Protein AF-A0A3M6JXX4-F1 (afdb_monomer)

Mean predicted aligned error: 6.66 Å

Foldseek 3Di:
DKKKAAPPLDVPPGRDMDIDPPPDVVVVVVVVVVVCVVPVVVDDPDPVSVVVRVVRTDDPDPDPPDD

Sequence (67 aa):
MTKTISCNFTNEGCEWSAESTRNDDDELMSKIREHILSHHKEFELNSENIENIKSHIKVTKRFWWWG

pLDDT: mean 80.79, std 10.95, range [45.31, 89.88]

Structure (mmCIF, N/CA/C/O backbone):
data_AF-A0A3M6JXX4-F1
#
_entry.id   AF-A0A3M6JXX4-F1
#
loop_
_atom_site.group_PDB
_atom_site.id
_atom_site.type_symbol
_atom_site.label_atom_id
_atom_site.label_alt_id
_atom_site.label_comp_id
_atom_site.label_asym_id
_atom_site.label_entity_id
_atom_site.label_seq_id
_atom_site.pdbx_PDB_ins_code
_atom_site.Cartn_x
_atom_site.Cartn_y
_atom_site.Cartn_z
_atom_site.occupancy
_atom_site.B_iso_or_equiv
_atom_site.auth_seq_id
_atom_site.auth_comp_id
_atom_site.auth_asym_id
_atom_site.auth_atom_id
_atom_site.pdbx_PDB_model_num
ATOM 1 N N . MET A 1 1 ? 14.353 -1.455 -12.272 1.00 70.62 1 MET A N 1
ATOM 2 C CA . MET A 1 1 ? 13.729 -2.301 -11.231 1.00 70.62 1 MET A CA 1
ATOM 3 C C . MET A 1 1 ? 12.352 -1.723 -11.009 1.00 70.62 1 MET A C 1
ATOM 5 O O . MET A 1 1 ? 12.277 -0.513 -10.853 1.00 70.62 1 MET A O 1
ATOM 9 N N . THR A 1 2 ? 11.297 -2.526 -11.085 1.00 81.12 2 THR A N 1
ATOM 10 C CA . THR A 1 2 ? 9.936 -2.009 -10.892 1.00 81.12 2 THR A CA 1
ATOM 11 C C . THR A 1 2 ? 9.564 -2.221 -9.440 1.00 81.12 2 THR A C 1
ATOM 13 O O . THR A 1 2 ? 9.681 -3.338 -8.939 1.00 81.12 2 THR A O 1
ATOM 16 N N . LYS A 1 3 ? 9.169 -1.155 -8.752 1.00 87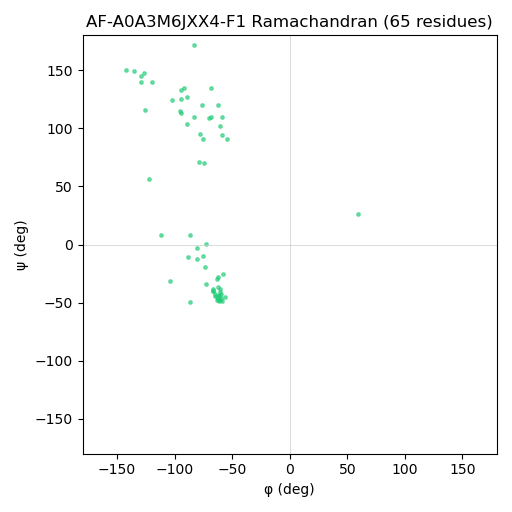.50 3 LYS A N 1
ATOM 17 C CA . LYS A 1 3 ? 8.584 -1.254 -7.418 1.00 87.50 3 LYS A CA 1
ATOM 18 C C . LYS A 1 3 ? 7.082 -1.356 -7.562 1.00 87.50 3 LYS A C 1
ATOM 20 O O . LYS A 1 3 ? 6.491 -0.619 -8.340 1.00 87.50 3 LYS A O 1
ATOM 25 N N . THR A 1 4 ? 6.483 -2.268 -6.825 1.00 88.19 4 THR A N 1
ATOM 26 C CA . THR A 1 4 ? 5.043 -2.505 -6.821 1.00 88.19 4 THR A CA 1
ATOM 27 C C . THR A 1 4 ? 4.562 -2.500 -5.385 1.00 88.19 4 THR A C 1
ATOM 29 O O . THR A 1 4 ? 5.231 -3.061 -4.517 1.00 88.19 4 THR A O 1
ATOM 32 N N . ILE A 1 5 ? 3.407 -1.907 -5.138 1.00 89.00 5 ILE A N 1
ATOM 33 C CA . ILE A 1 5 ? 2.716 -1.982 -3.861 1.00 89.00 5 ILE A CA 1
ATOM 34 C C . ILE A 1 5 ? 1.271 -2.405 -4.094 1.00 89.00 5 ILE A C 1
ATOM 36 O O . ILE A 1 5 ? 0.649 -2.031 -5.085 1.00 89.00 5 ILE A O 1
ATOM 40 N N . SER A 1 6 ? 0.741 -3.176 -3.159 1.00 87.94 6 SER A N 1
ATOM 41 C CA . SER A 1 6 ? -0.664 -3.558 -3.087 1.00 87.94 6 SER A CA 1
ATOM 42 C C . SER A 1 6 ? -1.247 -3.059 -1.770 1.00 87.94 6 SER A C 1
ATOM 44 O O . SER A 1 6 ? -0.586 -3.168 -0.732 1.00 87.94 6 SER A O 1
ATOM 46 N N . CYS A 1 7 ? -2.476 -2.553 -1.796 1.00 86.12 7 CYS A N 1
ATOM 47 C CA . CYS A 1 7 ? -3.221 -2.113 -0.624 1.00 86.12 7 CYS A CA 1
ATOM 48 C C . CYS A 1 7 ? -3.725 -3.320 0.179 1.00 86.12 7 CYS A C 1
ATOM 50 O O . CYS A 1 7 ? -4.901 -3.632 0.207 1.00 86.12 7 CYS A O 1
ATOM 52 N N . ASN A 1 8 ? -2.798 -4.029 0.817 1.00 82.75 8 ASN A N 1
ATOM 53 C CA . ASN A 1 8 ? -3.096 -5.133 1.737 1.00 82.75 8 ASN A CA 1
ATOM 54 C C . ASN A 1 8 ? -2.734 -4.780 3.191 1.00 82.75 8 ASN A C 1
ATOM 56 O O . ASN A 1 8 ? -2.694 -5.637 4.066 1.00 82.75 8 ASN A O 1
ATOM 60 N N . PHE A 1 9 ? -2.373 -3.519 3.429 1.00 80.31 9 PHE A N 1
ATOM 61 C CA . PHE A 1 9 ? -2.074 -2.979 4.756 1.00 80.31 9 PHE A CA 1
ATOM 62 C C . PHE A 1 9 ? -3.332 -2.439 5.447 1.00 80.31 9 PHE A C 1
ATOM 64 O O . PHE A 1 9 ? -3.297 -2.136 6.637 1.00 80.31 9 PHE A O 1
ATOM 71 N N . THR A 1 10 ? -4.438 -2.320 4.715 1.00 73.69 10 THR A N 1
ATOM 72 C CA . THR A 1 10 ? -5.756 -2.049 5.272 1.00 73.69 10 THR A CA 1
ATOM 73 C C . THR A 1 10 ? -6.457 -3.386 5.478 1.00 73.69 10 THR A C 1
ATOM 75 O O . THR A 1 10 ? -6.425 -4.267 4.625 1.00 73.69 10 THR A O 1
ATOM 78 N N . ASN A 1 11 ? -7.054 -3.576 6.654 1.00 68.25 11 ASN A N 1
ATOM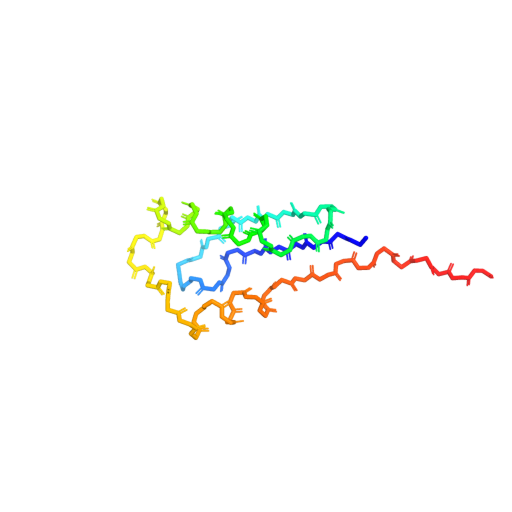 79 C CA . ASN A 1 11 ? -7.740 -4.826 7.009 1.00 68.25 11 ASN A CA 1
ATOM 80 C C . ASN A 1 11 ? -9.079 -4.995 6.254 1.00 68.25 11 ASN A C 1
ATOM 82 O O . ASN A 1 11 ? -9.814 -5.960 6.444 1.00 68.25 11 ASN A O 1
ATOM 86 N N . GLU A 1 12 ? -9.400 -4.017 5.413 1.00 70.94 12 GLU A N 1
ATOM 87 C CA . GLU A 1 12 ? -10.497 -4.005 4.466 1.00 70.94 12 GLU A CA 1
ATOM 88 C C . GLU A 1 12 ? -9.924 -4.491 3.138 1.00 70.94 12 GLU A C 1
ATOM 90 O O . GLU A 1 12 ? -9.065 -3.818 2.578 1.00 70.94 12 GLU A O 1
ATOM 95 N N . GLY A 1 13 ? -10.335 -5.666 2.657 1.00 70.88 13 GLY A N 1
ATOM 96 C CA . GLY A 1 13 ? -9.766 -6.294 1.460 1.00 70.88 13 GLY A CA 1
ATOM 97 C C . GLY A 1 13 ? -9.794 -5.382 0.228 1.00 70.88 13 GLY A C 1
ATOM 98 O O . GLY A 1 13 ? -10.769 -5.377 -0.520 1.00 70.88 13 GLY A O 1
ATOM 99 N N . CYS A 1 14 ? -8.719 -4.620 0.023 1.00 81.94 14 CYS A N 1
ATOM 100 C CA . CYS A 1 14 ? -8.596 -3.625 -1.027 1.00 81.94 14 CYS A CA 1
ATOM 101 C C . CYS A 1 14 ? -7.747 -4.176 -2.174 1.00 81.94 14 CYS A C 1
ATOM 103 O O . CYS A 1 14 ? -6.597 -4.574 -2.004 1.00 81.94 14 CYS A O 1
ATOM 105 N N . GLU A 1 15 ? -8.306 -4.170 -3.381 1.00 83.62 15 GLU A N 1
ATOM 106 C CA . GLU A 1 15 ? -7.626 -4.680 -4.579 1.00 83.62 15 GLU A CA 1
ATOM 107 C C . GLU A 1 15 ? -6.750 -3.617 -5.266 1.00 83.62 15 GLU A C 1
ATOM 109 O O . GLU A 1 15 ? -6.229 -3.830 -6.363 1.00 83.62 15 GLU A O 1
ATOM 114 N N . TRP A 1 16 ? -6.568 -2.452 -4.638 1.00 89.19 16 TRP A N 1
ATOM 115 C CA . TRP A 1 16 ? -5.760 -1.385 -5.210 1.00 89.19 16 TRP A CA 1
ATOM 116 C C . TRP A 1 16 ? -4.282 -1.768 -5.236 1.00 89.19 16 TRP A C 1
ATOM 118 O O . TRP A 1 16 ? -3.715 -2.251 -4.255 1.00 89.19 16 TRP A O 1
ATOM 128 N N . SER A 1 17 ? -3.627 -1.508 -6.360 1.00 87.56 17 SER A N 1
ATOM 129 C CA . SER A 1 17 ? -2.187 -1.677 -6.495 1.00 87.56 17 SER A CA 1
ATOM 130 C C . SER A 1 17 ? -1.604 -0.572 -7.357 1.00 87.56 17 SER A C 1
ATOM 132 O O . SER A 1 17 ? -2.268 -0.020 -8.234 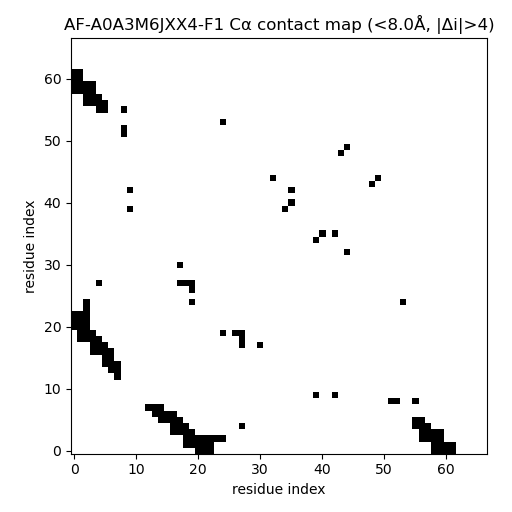1.00 87.56 17 SER A O 1
ATOM 134 N N . ALA A 1 18 ? -0.351 -0.234 -7.086 1.00 88.31 18 ALA A N 1
ATOM 135 C CA . ALA A 1 18 ? 0.394 0.743 -7.851 1.00 88.31 18 ALA A CA 1
ATOM 136 C C . ALA A 1 18 ? 1.798 0.232 -8.128 1.00 88.31 18 ALA A C 1
ATOM 138 O O . ALA A 1 18 ? 2.411 -0.473 -7.326 1.00 88.31 18 ALA A O 1
ATOM 139 N N . GLU A 1 19 ? 2.332 0.648 -9.265 1.00 87.44 19 GLU A N 1
ATOM 140 C CA . GLU A 1 19 ? 3.702 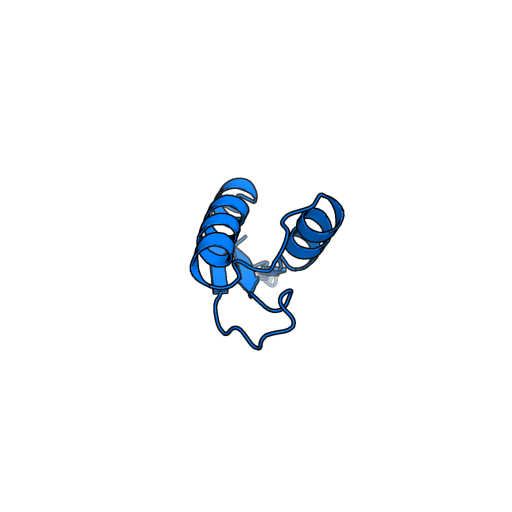0.372 -9.646 1.00 87.44 19 GLU A CA 1
ATOM 141 C C . GLU A 1 19 ? 4.438 1.660 -10.009 1.00 87.44 19 GLU A C 1
ATOM 143 O O . GLU A 1 19 ? 3.858 2.625 -10.517 1.00 87.44 19 GLU A O 1
ATOM 148 N N . SER A 1 20 ? 5.738 1.671 -9.726 1.00 84.44 20 SER A N 1
ATOM 149 C CA . SER A 1 20 ? 6.670 2.693 -10.174 1.00 84.44 20 SER A CA 1
ATOM 150 C C . SER A 1 20 ? 7.837 2.029 -10.892 1.00 84.44 20 SER A C 1
ATOM 152 O O . SER A 1 20 ? 8.647 1.294 -10.317 1.00 84.44 20 SER A O 1
ATOM 154 N N . THR A 1 21 ? 7.942 2.328 -12.185 1.00 78.38 21 THR A N 1
ATOM 155 C CA . THR A 1 21 ? 9.064 1.898 -13.034 1.00 78.38 21 THR A CA 1
ATOM 156 C C . THR A 1 21 ? 10.340 2.695 -12.734 1.00 78.38 21 THR A C 1
ATOM 158 O O . THR A 1 21 ? 11.445 2.236 -13.025 1.00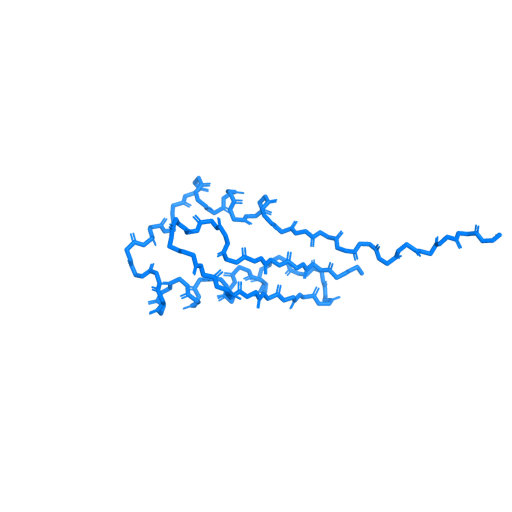 78.38 21 THR A O 1
ATOM 161 N N . ARG A 1 22 ? 10.207 3.872 -12.105 1.00 76.75 22 ARG A N 1
ATOM 162 C CA . ARG A 1 22 ? 11.323 4.751 -11.730 1.00 76.75 22 ARG A CA 1
ATOM 163 C C . ARG A 1 22 ? 12.036 4.329 -10.448 1.00 76.75 22 ARG A C 1
ATOM 165 O O . ARG A 1 22 ? 13.049 4.929 -10.111 1.00 76.75 22 ARG A O 1
ATOM 172 N N . ASN A 1 23 ? 11.557 3.274 -9.780 1.00 73.25 23 ASN A N 1
ATOM 173 C CA . ASN A 1 23 ? 12.073 2.823 -8.486 1.00 73.25 23 ASN A CA 1
ATOM 174 C C . ASN A 1 23 ? 11.972 3.907 -7.391 1.00 73.25 23 ASN A C 1
ATOM 176 O O . ASN A 1 23 ? 12.745 3.888 -6.432 1.00 73.25 23 ASN A O 1
ATOM 180 N N . ASP A 1 24 ? 11.017 4.822 -7.549 1.00 81.81 24 ASP A N 1
ATOM 181 C CA . ASP A 1 24 ? 10.845 5.998 -6.707 1.00 81.81 24 ASP A CA 1
ATOM 182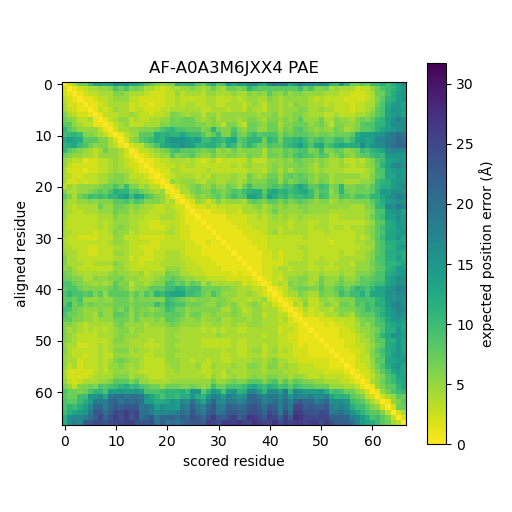 C C . ASP A 1 24 ? 9.815 5.713 -5.609 1.00 81.81 24 ASP A C 1
ATOM 184 O O . ASP A 1 24 ? 8.651 5.416 -5.895 1.00 81.81 24 ASP A O 1
ATOM 188 N N . ASP A 1 25 ? 10.268 5.720 -4.353 1.00 84.00 25 ASP A N 1
ATOM 189 C CA . ASP A 1 25 ? 9.400 5.450 -3.204 1.00 84.00 25 ASP A CA 1
ATOM 190 C C . ASP A 1 25 ? 8.461 6.626 -2.923 1.00 84.00 25 ASP A C 1
ATOM 192 O O . ASP A 1 25 ? 7.319 6.404 -2.533 1.00 84.00 25 ASP A O 1
ATOM 196 N N . ASP A 1 26 ? 8.899 7.864 -3.154 1.00 86.00 26 ASP A N 1
ATOM 197 C CA . ASP A 1 26 ? 8.102 9.068 -2.902 1.00 86.00 26 ASP A CA 1
ATOM 198 C C . ASP A 1 26 ? 6.887 9.157 -3.839 1.00 86.00 26 ASP A C 1
ATOM 200 O O . ASP A 1 26 ? 5.773 9.468 -3.401 1.00 86.00 26 ASP A O 1
ATOM 204 N N . GLU A 1 27 ? 7.062 8.794 -5.114 1.00 87.38 27 GLU A N 1
ATOM 205 C CA . GLU A 1 27 ? 5.964 8.683 -6.082 1.00 87.38 27 GLU A CA 1
ATOM 206 C C . GLU A 1 27 ? 4.915 7.652 -5.629 1.00 87.38 27 GLU A C 1
ATOM 208 O O . GLU A 1 27 ? 3.709 7.918 -5.656 1.00 87.38 27 GLU A O 1
ATOM 213 N N . LEU A 1 28 ? 5.368 6.476 -5.181 1.00 87.88 28 LEU A N 1
ATOM 214 C CA . LEU A 1 28 ? 4.497 5.422 -4.655 1.00 87.88 28 LEU A CA 1
ATOM 215 C C . LEU A 1 28 ? 3.765 5.886 -3.393 1.00 87.88 28 LEU A C 1
ATOM 217 O O . LEU A 1 28 ? 2.551 5.716 -3.297 1.00 87.88 28 LEU A O 1
ATOM 221 N N . MET A 1 29 ? 4.473 6.525 -2.461 1.00 87.31 29 MET A N 1
ATOM 222 C CA . MET A 1 29 ? 3.895 7.040 -1.219 1.00 87.31 29 MET A CA 1
ATOM 223 C C . MET A 1 29 ? 2.844 8.116 -1.472 1.00 87.31 29 MET A C 1
ATOM 225 O O . MET A 1 29 ? 1.825 8.124 -0.787 1.00 87.31 29 MET A O 1
ATOM 229 N N . SER A 1 30 ? 3.035 8.977 -2.471 1.00 89.31 30 SER A N 1
ATOM 230 C CA . SER A 1 30 ? 2.030 9.977 -2.850 1.00 89.31 30 SER A CA 1
ATOM 231 C C . SER A 1 30 ? 0.742 9.315 -3.350 1.00 89.31 30 SER A C 1
ATOM 233 O O . SER A 1 30 ? -0.333 9.610 -2.829 1.00 89.31 30 SER A O 1
ATOM 235 N N . LYS A 1 31 ? 0.853 8.325 -4.248 1.00 89.88 31 LYS A N 1
ATOM 236 C CA . LYS A 1 31 ? -0.296 7.543 -4.746 1.00 89.88 31 LYS A CA 1
ATOM 237 C C . LYS A 1 31 ? -1.037 6.815 -3.619 1.00 89.88 31 LYS A C 1
ATOM 239 O O . LYS A 1 31 ? -2.263 6.807 -3.588 1.00 89.88 31 LYS A O 1
ATOM 244 N N . ILE A 1 32 ? -0.298 6.222 -2.680 1.00 88.81 32 ILE A N 1
ATOM 245 C CA . ILE A 1 32 ? -0.871 5.523 -1.520 1.00 88.81 32 ILE A CA 1
ATOM 246 C C . ILE A 1 32 ? -1.608 6.498 -0.602 1.00 88.81 32 ILE A C 1
ATOM 248 O O . ILE A 1 32 ? -2.697 6.183 -0.134 1.00 88.81 32 ILE A O 1
ATOM 252 N N . ARG A 1 33 ? -1.039 7.684 -0.350 1.00 87.81 33 ARG A N 1
ATOM 253 C CA . ARG A 1 33 ? -1.686 8.717 0.469 1.00 87.81 33 ARG A CA 1
ATOM 254 C C . ARG A 1 33 ? -3.010 9.155 -0.143 1.00 87.81 33 ARG A C 1
ATOM 256 O O . ARG A 1 33 ? -4.005 9.195 0.570 1.00 87.81 33 ARG A O 1
ATOM 263 N N . GLU A 1 34 ? -3.032 9.439 -1.443 1.00 89.81 34 GLU A N 1
ATOM 264 C CA . GLU A 1 34 ? -4.268 9.796 -2.151 1.00 89.81 34 GLU A CA 1
ATOM 265 C C . GLU A 1 34 ? -5.300 8.661 -2.102 1.00 89.81 34 GLU A C 1
ATOM 267 O O . GLU A 1 34 ? -6.469 8.902 -1.794 1.00 89.81 34 GLU A O 1
ATOM 272 N N . HIS A 1 35 ? -4.863 7.416 -2.321 1.00 88.88 35 HIS A N 1
ATOM 273 C CA . HIS A 1 35 ? -5.717 6.230 -2.213 1.00 88.88 35 HIS A CA 1
ATOM 274 C C . HIS A 1 35 ? -6.327 6.080 -0.814 1.00 88.88 35 HIS A C 1
ATOM 276 O O . HIS A 1 35 ? -7.540 5.929 -0.684 1.00 88.88 35 HIS A O 1
ATOM 282 N N . ILE A 1 36 ? -5.514 6.185 0.238 1.00 86.75 36 ILE A N 1
ATOM 283 C CA . ILE A 1 36 ? -5.964 6.086 1.632 1.00 86.75 36 ILE A CA 1
ATOM 284 C C . ILE A 1 36 ? -6.948 7.211 1.963 1.00 86.75 36 ILE A C 1
ATOM 286 O O . ILE A 1 36 ? -8.023 6.944 2.485 1.00 86.75 36 ILE A O 1
ATOM 290 N N . LEU A 1 37 ? -6.646 8.457 1.595 1.00 86.12 37 LEU A N 1
ATOM 291 C CA . LEU A 1 37 ? -7.538 9.594 1.845 1.00 86.12 37 LEU A CA 1
ATOM 292 C C . LEU A 1 37 ? -8.896 9.463 1.130 1.00 86.12 37 LEU A C 1
ATOM 294 O O . LEU A 1 37 ? -9.895 10.014 1.602 1.00 86.12 37 LEU A O 1
ATOM 298 N N . SER A 1 38 ? -8.943 8.752 0.000 1.00 88.00 38 SER A N 1
ATOM 299 C CA . SER A 1 38 ? -10.171 8.521 -0.767 1.00 88.00 38 SER A CA 1
ATOM 300 C C . SER A 1 38 ? -10.964 7.300 -0.284 1.00 88.00 38 SER A C 1
ATOM 302 O O . SER A 1 38 ? -12.171 7.410 -0.074 1.00 88.00 38 SER A O 1
ATOM 304 N N . HIS A 1 39 ? -10.303 6.150 -0.113 1.00 84.62 39 HIS A N 1
ATOM 305 C CA . HIS A 1 39 ? -10.938 4.852 0.155 1.00 84.62 39 HIS A CA 1
ATOM 306 C C . HIS A 1 39 ? -10.842 4.392 1.612 1.00 84.62 39 HIS A C 1
ATOM 308 O O . HIS A 1 39 ? -11.759 3.735 2.088 1.00 84.62 39 HIS A O 1
ATOM 314 N N . HIS A 1 40 ? -9.776 4.756 2.327 1.00 83.62 40 HIS A N 1
ATOM 315 C CA . HIS A 1 40 ? -9.507 4.333 3.704 1.00 83.62 40 HIS A CA 1
ATOM 316 C C . HIS A 1 40 ? -9.376 5.543 4.634 1.00 83.62 40 HIS A C 1
ATOM 318 O O . HIS A 1 40 ? -8.361 5.725 5.302 1.00 83.62 40 HIS A O 1
ATOM 324 N N . LYS A 1 41 ? -10.404 6.402 4.675 1.00 79.69 41 LYS A N 1
ATOM 325 C CA . LYS A 1 41 ? -10.403 7.623 5.509 1.00 79.69 41 LYS A CA 1
ATOM 326 C C . LYS A 1 41 ? -10.191 7.355 6.998 1.00 79.69 41 LYS A C 1
ATOM 328 O O . LYS A 1 41 ? -9.737 8.243 7.711 1.00 79.69 41 LYS A O 1
ATOM 333 N N . GLU A 1 42 ? -10.536 6.156 7.453 1.00 82.6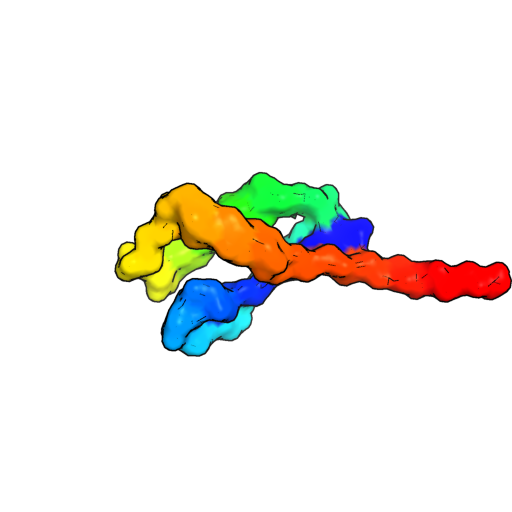2 42 GLU A N 1
ATOM 334 C CA . GLU A 1 42 ? -10.357 5.711 8.837 1.00 82.62 42 GLU A CA 1
ATOM 335 C C . GLU A 1 42 ? -8.921 5.240 9.124 1.00 82.62 42 GLU A C 1
ATOM 337 O O . GLU A 1 42 ? -8.539 5.079 10.281 1.00 82.62 42 GLU A O 1
ATOM 342 N N . PHE A 1 43 ? -8.102 5.039 8.088 1.00 82.38 43 PHE A N 1
ATOM 343 C CA . PHE A 1 43 ? -6.719 4.610 8.230 1.00 82.38 43 PHE A CA 1
ATOM 344 C C . PHE A 1 43 ? -5.807 5.808 8.513 1.00 82.38 43 PHE A C 1
ATOM 346 O O . PHE A 1 43 ? -5.531 6.646 7.652 1.00 82.38 43 PHE A O 1
ATOM 353 N N . GLU A 1 44 ? -5.303 5.872 9.741 1.00 83.25 44 GLU A N 1
ATOM 354 C CA . GLU A 1 44 ? -4.382 6.919 10.163 1.00 83.25 44 GLU A CA 1
ATOM 355 C C . GLU A 1 44 ? -2.970 6.674 9.605 1.00 83.25 44 GLU A C 1
ATOM 357 O O . GLU A 1 44 ? -2.317 5.676 9.906 1.00 83.25 44 GLU A O 1
ATOM 362 N N . LEU A 1 45 ? -2.452 7.612 8.810 1.00 83.00 45 LEU A N 1
ATOM 363 C CA . LEU A 1 45 ? -1.077 7.580 8.301 1.00 83.00 45 LEU A CA 1
ATOM 364 C C . LEU A 1 45 ? -0.072 8.054 9.365 1.00 83.00 45 LEU A C 1
ATOM 366 O O . LEU A 1 45 ? 0.510 9.133 9.257 1.00 83.00 45 LEU A O 1
ATOM 370 N N . ASN A 1 46 ? 0.131 7.239 10.398 1.00 86.94 46 ASN A N 1
ATOM 371 C CA . ASN A 1 46 ? 1.173 7.453 11.403 1.00 86.94 46 ASN A CA 1
ATOM 372 C C . ASN A 1 46 ? 2.543 6.911 10.930 1.00 86.94 46 ASN A C 1
ATOM 374 O O . ASN A 1 46 ? 2.646 6.259 9.890 1.00 86.94 46 ASN A O 1
ATOM 378 N N . SER A 1 47 ? 3.615 7.189 11.683 1.00 86.25 47 SER A N 1
ATOM 379 C CA . SER A 1 47 ? 4.973 6.751 11.309 1.00 86.25 47 SER A CA 1
ATOM 380 C C . SER A 1 47 ? 5.095 5.227 11.202 1.00 86.25 47 SER A C 1
ATOM 382 O O . SER A 1 47 ? 5.705 4.737 10.258 1.00 86.25 47 SER A O 1
ATOM 384 N N . GLU A 1 48 ? 4.474 4.480 12.116 1.00 87.12 48 GLU A N 1
ATOM 385 C CA . GLU A 1 48 ? 4.501 3.012 12.133 1.00 87.12 48 GLU A CA 1
ATOM 386 C C . GLU A 1 48 ? 3.805 2.419 10.896 1.00 87.12 48 GLU A C 1
ATOM 388 O O . GLU A 1 48 ? 4.351 1.559 10.209 1.00 87.12 48 GLU A O 1
ATOM 393 N N . ASN A 1 49 ? 2.645 2.961 10.532 1.00 86.31 49 ASN A N 1
ATOM 394 C CA . ASN A 1 49 ? 1.883 2.589 9.347 1.00 86.31 49 ASN A CA 1
ATOM 395 C C . ASN A 1 49 ? 2.624 2.964 8.066 1.00 86.31 49 ASN A C 1
ATOM 397 O O . ASN A 1 49 ? 2.623 2.195 7.110 1.00 86.31 49 ASN A O 1
ATOM 401 N N . ILE A 1 50 ? 3.298 4.115 8.039 1.00 86.12 50 ILE A N 1
ATOM 402 C CA . ILE A 1 50 ? 4.157 4.528 6.924 1.00 86.12 50 ILE A CA 1
ATOM 403 C C . ILE A 1 50 ? 5.314 3.540 6.736 1.00 86.12 50 ILE A C 1
ATOM 405 O O . ILE A 1 50 ? 5.614 3.166 5.600 1.00 86.12 50 ILE A O 1
ATOM 409 N N . GLU A 1 51 ? 5.962 3.108 7.816 1.00 87.38 51 GLU A N 1
ATOM 410 C CA . GLU A 1 51 ? 7.031 2.107 7.758 1.00 87.38 51 GLU A CA 1
ATOM 411 C C . GLU A 1 51 ? 6.501 0.734 7.335 1.00 87.38 51 GLU A C 1
ATOM 413 O O . GLU A 1 51 ? 7.106 0.078 6.482 1.00 87.38 51 GLU A O 1
ATOM 418 N N . ASN A 1 52 ? 5.326 0.341 7.828 1.00 87.00 52 ASN A N 1
ATOM 419 C CA . ASN A 1 52 ? 4.657 -0.884 7.411 1.00 87.00 52 ASN A CA 1
ATOM 420 C C . ASN A 1 52 ? 4.321 -0.859 5.907 1.00 87.00 52 ASN A C 1
ATOM 422 O O . ASN A 1 52 ? 4.693 -1.766 5.165 1.00 87.00 52 ASN A O 1
ATOM 426 N N . ILE A 1 53 ? 3.710 0.223 5.414 1.00 86.31 53 ILE A N 1
ATOM 427 C CA . ILE A 1 53 ? 3.411 0.440 3.990 1.00 86.31 53 ILE A CA 1
ATOM 428 C C . ILE A 1 53 ? 4.687 0.350 3.144 1.00 86.31 53 ILE A C 1
ATOM 430 O O . ILE A 1 53 ? 4.695 -0.330 2.117 1.00 86.31 53 ILE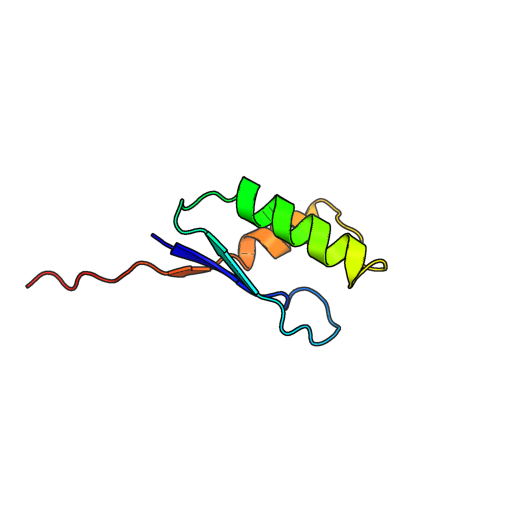 A O 1
ATOM 434 N N . LYS A 1 54 ? 5.782 0.985 3.579 1.00 85.56 54 LYS A N 1
ATOM 435 C CA . LYS A 1 54 ? 7.080 0.892 2.892 1.00 85.56 54 LYS A CA 1
ATOM 436 C C . LYS A 1 54 ? 7.602 -0.544 2.839 1.00 85.56 54 LYS A C 1
ATOM 438 O O . LYS A 1 54 ? 8.138 -0.947 1.811 1.00 85.56 54 LYS A O 1
ATOM 443 N N . SER A 1 55 ? 7.407 -1.328 3.898 1.00 87.12 55 SER A N 1
ATOM 444 C CA . SER A 1 55 ? 7.765 -2.754 3.937 1.00 87.12 55 SER A CA 1
ATOM 445 C C . SER A 1 55 ? 6.970 -3.594 2.923 1.00 87.12 55 SER A C 1
ATOM 447 O O . SER A 1 55 ? 7.485 -4.562 2.363 1.00 87.12 55 SER A O 1
ATOM 449 N N . HIS A 1 56 ? 5.735 -3.193 2.601 1.00 86.12 56 HIS A N 1
ATOM 450 C CA . HIS A 1 56 ? 4.918 -3.842 1.570 1.00 86.12 56 HIS A CA 1
ATOM 451 C C . HIS A 1 56 ? 5.346 -3.521 0.128 1.00 86.12 56 HIS A C 1
ATOM 453 O O . HIS A 1 56 ? 4.861 -4.176 -0.803 1.00 86.12 56 HIS A O 1
ATOM 459 N N . ILE A 1 57 ? 6.250 -2.558 -0.088 1.00 87.06 57 ILE A N 1
ATOM 460 C CA . ILE A 1 57 ? 6.782 -2.248 -1.418 1.00 87.06 57 ILE A CA 1
ATOM 461 C C . ILE A 1 57 ? 7.683 -3.398 -1.874 1.00 87.06 57 ILE A C 1
ATOM 463 O O . ILE A 1 57 ? 8.802 -3.596 -1.402 1.00 87.06 57 ILE A O 1
ATOM 467 N N . LYS A 1 58 ? 7.205 -4.153 -2.860 1.00 86.25 58 LYS A N 1
ATOM 468 C CA . LYS A 1 58 ? 7.951 -5.243 -3.484 1.00 86.25 58 LYS A CA 1
ATOM 469 C C . LYS A 1 58 ? 8.758 -4.705 -4.654 1.00 86.25 58 LYS A C 1
ATOM 471 O O . LYS A 1 58 ? 8.214 -4.088 -5.566 1.00 86.25 58 LYS A O 1
ATOM 476 N N . VAL A 1 59 ? 10.061 -4.974 -4.657 1.00 83.56 59 VAL A N 1
ATOM 477 C CA . VAL A 1 59 ? 10.930 -4.689 -5.803 1.00 83.56 59 VAL A CA 1
ATOM 478 C C . VAL A 1 59 ? 10.933 -5.907 -6.718 1.00 83.56 59 VAL A C 1
ATOM 480 O O . VAL A 1 59 ? 11.620 -6.896 -6.460 1.00 83.56 59 VAL A O 1
ATOM 483 N N . THR A 1 60 ? 10.215 -5.826 -7.829 1.00 74.81 60 THR A N 1
ATOM 484 C CA . THR A 1 60 ? 10.306 -6.813 -8.900 1.00 74.81 60 THR A CA 1
ATOM 485 C C . THR A 1 60 ? 11.615 -6.564 -9.645 1.00 74.81 60 THR A C 1
ATOM 487 O O . THR A 1 60 ? 11.720 -5.754 -10.577 1.00 74.81 60 THR A O 1
ATOM 490 N N . LYS A 1 61 ? 12.680 -7.233 -9.190 1.00 67.00 61 LYS A N 1
ATOM 491 C CA . LYS A 1 61 ? 13.915 -7.338 -9.965 1.00 67.00 61 LYS A CA 1
ATOM 492 C C . LYS A 1 61 ? 13.586 -8.212 -11.167 1.00 67.00 61 LYS A C 1
ATOM 494 O O . LYS A 1 61 ? 13.342 -9.403 -11.018 1.00 67.00 61 LYS A O 1
ATOM 499 N N . ARG A 1 62 ? 13.543 -7.609 -12.358 1.00 58.56 62 ARG A N 1
ATOM 500 C CA . ARG A 1 62 ? 13.550 -8.341 -13.627 1.00 58.56 62 ARG A CA 1
ATOM 501 C C . ARG A 1 62 ? 14.847 -9.147 -13.623 1.00 58.56 62 ARG A C 1
ATOM 503 O O . ARG A 1 62 ? 15.909 -8.586 -13.869 1.00 58.56 62 ARG A O 1
ATOM 510 N N . PHE A 1 63 ? 14.763 -10.400 -13.184 1.00 53.97 63 PHE A N 1
ATOM 511 C CA . PHE A 1 63 ? 15.875 -11.335 -13.130 1.00 53.97 63 PHE A CA 1
ATOM 512 C C . PHE A 1 63 ? 16.381 -11.506 -14.563 1.00 53.97 63 PHE A C 1
ATOM 514 O O . PHE A 1 63 ? 15.760 -12.187 -15.373 1.00 53.97 63 PHE A O 1
ATOM 521 N N . TRP A 1 64 ? 17.484 -10.838 -14.892 1.00 51.75 64 TRP A N 1
ATOM 522 C CA . TRP A 1 64 ? 18.323 -11.253 -16.004 1.00 51.75 64 TRP A CA 1
ATOM 523 C C . TRP A 1 64 ? 19.122 -12.434 -15.468 1.00 51.75 64 TRP A C 1
ATOM 525 O O . TRP A 1 64 ? 20.094 -12.252 -14.738 1.00 51.75 64 TRP A O 1
ATOM 535 N N . TRP A 1 65 ? 18.630 -13.645 -15.726 1.00 45.31 65 TRP A N 1
ATOM 536 C CA . TRP A 1 65 ? 19.437 -14.852 -15.607 1.00 45.31 65 TRP A CA 1
ATOM 537 C C . TRP A 1 65 ? 20.617 -14.644 -16.565 1.00 45.31 65 TRP A C 1
ATOM 539 O O . TRP A 1 65 ? 20.416 -14.516 -17.772 1.00 45.31 65 TRP A O 1
ATOM 549 N N . TRP A 1 66 ? 21.810 -14.440 -16.008 1.00 49.81 66 TRP A N 1
ATOM 550 C CA . TRP A 1 66 ? 23.044 -14.378 -16.781 1.00 49.81 66 TRP A CA 1
ATOM 551 C C . TRP A 1 66 ? 23.220 -15.744 -17.452 1.00 49.81 66 TRP A C 1
ATOM 553 O O . TRP A 1 66 ? 23.232 -16.758 -16.754 1.00 49.81 66 TRP A O 1
ATOM 563 N N . GLY A 1 67 ? 23.259 -15.752 -18.786 1.00 45.34 67 GLY A N 1
ATOM 564 C CA . GLY A 1 67 ? 23.736 -16.894 -19.567 1.00 45.34 67 GLY A CA 1
ATOM 565 C C . GLY A 1 67 ? 25.248 -17.020 -19.489 1.00 45.34 67 GLY A C 1
ATOM 566 O O . GLY A 1 67 ? 25.907 -15.986 -19.225 1.00 45.34 67 GLY A O 1
#

Solvent-accessible surface area (backbone atoms only — not comparable to full-atom values): 4121 Å² total; per-residue (Å²): 90,36,30,35,37,61,40,72,86,48,96,58,94,44,90,52,66,50,74,29,74,80,58,45,64,66,66,50,51,51,54,49,50,55,48,33,67,72,77,35,69,87,63,72,86,43,72,68,51,50,52,51,54,56,68,54,48,41,70,50,64,78,78,73,77,81,127

Radius of gyration: 13.16 Å; Cα contacts (8 Å, |Δi|>4): 73; chains: 1; bounding box: 35×27×32 Å

Secondary structure (DSSP, 8-state):
-EEEEES-SSSS----EEEETT--HHHHHHHHHHH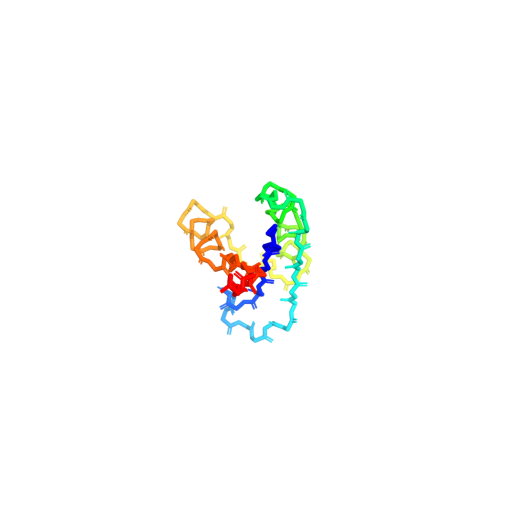HHHH-TT----HHHHHHHHHT-EEE-------